Protein AF-A0A327NGJ4-F1 (afdb_monomer_lite)

Organism: NCBI:txid2183553

Secondary structure (DSSP, 8-state):
-----------S---GGGEEEEEEETTEEEEEETTS-EEEESS-HHHHHHH-TTSEEEETTEEE-GGG---------------

Foldseek 3Di:
DDPPLPQPVDDPPDDPVQFFKWFFDPQWIWTQGVVRDTHIGSHGPVNVCVVPVCWDCPDNGMIGRVVPDPDDDDDDDPPPPDD

Radius of gyration: 14.8 Å; chains: 1; bounding box: 39×38×40 Å

Sequence (83 aa):
MKRRLTGQHGSNDFDRQSVLYLRGDVNYSRVHLQTGQILVSSRTLKWYADRWPDFVRVHKGALVNPAYAGQVKLTSSQRSLSY

pLDDT: mean 83.35, std 18.81, range [36.53, 97.81]

InterPro domains:
  IPR007492 LytTR DNA-binding domain [PF04397] (17-77)

Structure (mmCIF, N/CA/C/O backbone):
data_AF-A0A327NGJ4-F1
#
_entry.id   AF-A0A327NGJ4-F1
#
loop_
_atom_site.group_PDB
_atom_site.id
_atom_site.type_symbol
_atom_site.label_atom_id
_atom_site.label_alt_id
_atom_site.label_comp_id
_atom_site.label_asym_id
_atom_site.label_entity_id
_atom_site.label_s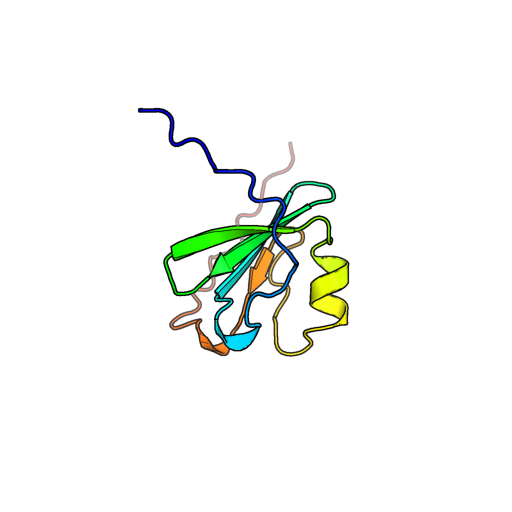eq_id
_atom_site.pdbx_PDB_ins_code
_atom_site.Cartn_x
_atom_site.Cartn_y
_atom_site.Cartn_z
_atom_site.occupancy
_atom_site.B_iso_or_equiv
_atom_site.auth_seq_id
_atom_site.auth_comp_id
_atom_site.auth_asym_id
_atom_site.auth_atom_id
_atom_site.pdbx_PDB_model_num
ATOM 1 N N . MET A 1 1 ? 4.156 26.551 1.570 1.00 36.53 1 MET A N 1
ATOM 2 C CA . MET A 1 1 ? 4.884 25.544 2.379 1.00 36.53 1 MET A CA 1
ATOM 3 C C . MET A 1 1 ? 5.116 24.287 1.539 1.00 36.53 1 MET A C 1
ATOM 5 O O . MET A 1 1 ? 4.173 23.549 1.293 1.00 36.53 1 MET A O 1
ATOM 9 N N . LYS A 1 2 ? 6.332 24.057 1.025 1.00 36.72 2 LYS A N 1
ATOM 10 C CA . LYS A 1 2 ? 6.671 22.837 0.267 1.00 36.72 2 LYS A CA 1
ATOM 11 C C . LYS A 1 2 ? 7.162 21.776 1.261 1.00 36.72 2 LYS A C 1
ATOM 13 O O . LYS A 1 2 ? 8.274 21.901 1.766 1.00 36.72 2 LYS A O 1
ATOM 18 N N . ARG A 1 3 ? 6.340 20.766 1.582 1.00 42.12 3 ARG A N 1
ATOM 19 C CA . ARG A 1 3 ? 6.790 19.599 2.364 1.00 42.12 3 ARG A CA 1
ATOM 20 C C . ARG A 1 3 ? 7.813 18.847 1.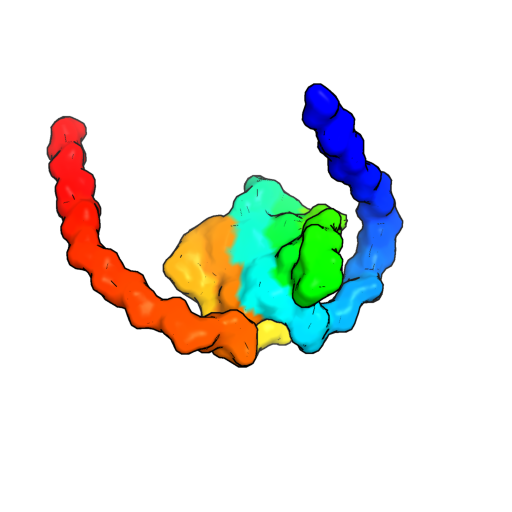516 1.00 42.12 3 ARG A C 1
ATOM 22 O O . ARG A 1 3 ? 7.455 18.244 0.509 1.00 42.12 3 ARG A O 1
ATOM 29 N N . ARG A 1 4 ? 9.087 18.925 1.902 1.00 38.97 4 ARG A N 1
ATOM 30 C CA . ARG A 1 4 ? 10.127 18.040 1.376 1.00 38.97 4 ARG A CA 1
ATOM 31 C C . ARG A 1 4 ? 9.735 16.622 1.787 1.00 38.97 4 ARG A C 1
ATOM 33 O O . ARG A 1 4 ? 9.696 16.320 2.975 1.00 38.97 4 ARG A O 1
ATOM 40 N N . LEU A 1 5 ? 9.376 15.788 0.814 1.00 51.75 5 LEU A N 1
ATOM 41 C CA . LEU A 1 5 ? 9.315 14.348 1.020 1.00 51.75 5 LEU A CA 1
ATOM 42 C C . LEU A 1 5 ? 10.766 13.915 1.192 1.00 51.75 5 LEU A C 1
ATOM 44 O O . LEU A 1 5 ? 11.533 13.919 0.232 1.00 51.75 5 LEU A O 1
ATOM 48 N N . THR A 1 6 ? 11.169 13.682 2.437 1.00 44.06 6 THR A N 1
ATOM 49 C CA . THR A 1 6 ? 12.491 13.166 2.764 1.00 44.06 6 THR A CA 1
ATOM 50 C C . THR A 1 6 ? 12.640 11.840 2.031 1.00 44.06 6 THR A C 1
ATOM 52 O O . THR A 1 6 ? 12.021 10.848 2.411 1.00 44.06 6 THR A O 1
ATOM 55 N N . GLY A 1 7 ? 13.417 11.842 0.947 1.00 45.25 7 GLY A N 1
ATOM 56 C CA . GLY A 1 7 ? 13.892 10.639 0.278 1.00 45.25 7 GLY A CA 1
ATOM 57 C C . GLY A 1 7 ? 14.872 9.930 1.201 1.00 45.25 7 GLY A C 1
ATOM 58 O O . GLY A 1 7 ? 16.078 9.965 0.984 1.00 45.25 7 GLY A O 1
ATOM 59 N N . GLN A 1 8 ? 14.351 9.355 2.284 1.00 48.31 8 GLN A N 1
ATOM 60 C CA . GLN A 1 8 ? 15.028 8.297 3.007 1.00 48.31 8 GLN A CA 1
ATOM 61 C C . GLN A 1 8 ? 15.238 7.200 1.965 1.00 48.31 8 GLN A C 1
ATOM 63 O O . GLN A 1 8 ? 14.265 6.682 1.413 1.00 48.31 8 GLN A O 1
ATOM 68 N N . HIS A 1 9 ? 16.498 6.896 1.657 1.00 44.78 9 HIS A N 1
ATOM 69 C CA . HIS A 1 9 ? 16.881 5.653 0.996 1.00 44.78 9 HIS A CA 1
ATOM 70 C C . HIS A 1 9 ? 16.548 4.523 1.977 1.00 44.78 9 HIS A C 1
ATOM 72 O O . HIS A 1 9 ? 17.417 3.993 2.659 1.00 44.78 9 HIS A O 1
ATOM 78 N N . GLY A 1 10 ? 15.252 4.274 2.154 1.00 46.59 10 GLY A N 1
ATOM 79 C CA . GLY A 1 10 ? 14.731 3.367 3.150 1.00 46.59 10 GLY A CA 1
ATOM 80 C C . GLY A 1 10 ? 15.076 1.963 2.711 1.00 46.59 10 GLY A C 1
ATOM 81 O O . GLY A 1 10 ? 14.654 1.518 1.640 1.00 46.59 10 GLY A O 1
ATOM 82 N N . SER A 1 11 ? 15.821 1.256 3.551 1.00 51.53 11 SER A N 1
ATOM 83 C CA . SER A 1 11 ? 15.633 -0.181 3.690 1.00 51.53 11 SER A CA 1
ATOM 84 C C . SER A 1 11 ? 14.137 -0.487 3.524 1.00 51.53 11 SER A C 1
ATOM 86 O O . SER A 1 11 ? 13.291 0.182 4.118 1.00 51.53 11 SER A O 1
ATOM 88 N N . ASN A 1 12 ? 13.779 -1.463 2.684 1.00 59.03 12 ASN A N 1
ATOM 89 C CA . ASN A 1 12 ? 12.378 -1.883 2.502 1.00 59.03 12 ASN A CA 1
ATOM 90 C C . ASN A 1 12 ? 11.810 -2.575 3.770 1.00 59.03 12 ASN A C 1
ATOM 92 O O . ASN A 1 12 ? 10.865 -3.352 3.667 1.00 59.03 12 ASN A O 1
ATOM 96 N N . ASP A 1 13 ? 12.382 -2.303 4.944 1.00 66.81 13 ASP A N 1
ATOM 97 C CA . ASP A 1 13 ? 11.958 -2.786 6.252 1.00 66.81 13 ASP A CA 1
ATOM 98 C C . ASP A 1 13 ? 10.841 -1.889 6.776 1.00 66.81 13 ASP A C 1
ATOM 100 O O . ASP A 1 13 ? 11.012 -1.057 7.665 1.00 66.81 13 ASP A O 1
ATOM 104 N N . PHE A 1 14 ? 9.669 -2.036 6.180 1.00 80.75 14 PHE A N 1
ATOM 105 C CA . PHE A 1 14 ? 8.426 -1.606 6.794 1.00 80.75 14 PHE A CA 1
ATOM 106 C C . PHE A 1 14 ? 7.558 -2.839 6.997 1.00 80.75 14 PHE A C 1
ATOM 108 O O . PHE A 1 14 ? 7.514 -3.740 6.157 1.00 80.75 14 PHE A O 1
ATOM 115 N N . ASP A 1 15 ? 6.872 -2.887 8.132 1.00 87.12 15 ASP A N 1
ATOM 116 C CA . ASP A 1 15 ? 6.008 -4.011 8.449 1.00 87.12 15 ASP A CA 1
ATOM 117 C C . ASP A 1 15 ? 4.821 -4.044 7.479 1.00 87.12 15 ASP A C 1
ATOM 119 O O . ASP A 1 15 ? 4.059 -3.078 7.382 1.00 87.12 15 ASP A O 1
ATOM 123 N N . ARG A 1 16 ? 4.647 -5.171 6.780 1.00 89.44 16 ARG A N 1
ATOM 124 C CA . ARG A 1 16 ? 3.528 -5.420 5.864 1.00 89.44 16 ARG A CA 1
ATOM 125 C C . ARG A 1 16 ? 2.180 -5.198 6.547 1.00 89.44 16 A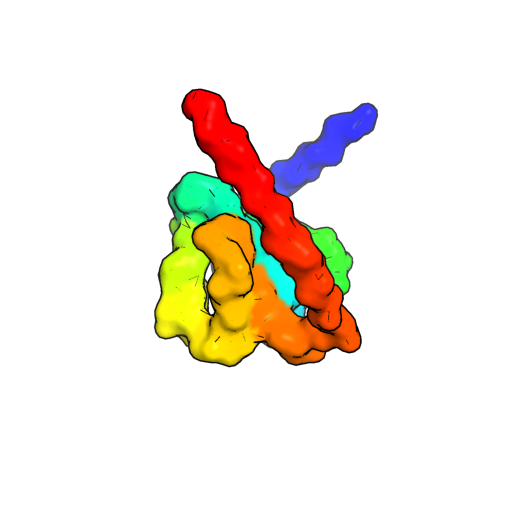RG A C 1
ATOM 127 O O . ARG A 1 16 ? 1.273 -4.678 5.901 1.00 89.44 16 ARG A O 1
ATOM 134 N N . GLN A 1 17 ? 2.050 -5.577 7.819 1.00 91.62 17 GLN A N 1
ATOM 135 C CA . GLN A 1 17 ? 0.791 -5.424 8.551 1.00 91.62 17 GLN A CA 1
ATOM 136 C C . GLN A 1 17 ? 0.438 -3.951 8.746 1.00 91.62 17 GLN A C 1
ATOM 138 O O . GLN A 1 17 ? -0.727 -3.596 8.683 1.00 91.62 17 GLN A O 1
ATOM 143 N N . SER A 1 18 ? 1.432 -3.067 8.851 1.00 94.38 18 SER A N 1
ATOM 144 C CA . SER A 1 18 ? 1.209 -1.622 8.966 1.00 94.38 18 SER A CA 1
ATOM 145 C C . SER A 1 18 ? 0.820 -0.929 7.648 1.00 94.38 18 SER A C 1
ATOM 147 O O . SER A 1 18 ? 0.540 0.273 7.648 1.00 94.38 18 SER A O 1
ATOM 149 N N . VAL A 1 19 ? 0.814 -1.643 6.514 1.00 96.19 19 VAL A N 1
ATOM 150 C CA . VAL A 1 19 ? 0.537 -1.065 5.192 1.00 96.19 19 VAL A CA 1
ATOM 151 C C . VAL A 1 19 ? -0.966 -1.023 4.914 1.00 96.19 19 VAL A C 1
ATOM 153 O O . VAL A 1 19 ? -1.639 -2.054 4.863 1.00 96.19 19 VAL A O 1
ATOM 156 N N . LEU A 1 20 ? -1.473 0.180 4.632 1.00 97.06 20 LEU A N 1
ATOM 157 C CA . LEU A 1 20 ? -2.871 0.422 4.270 1.00 97.06 20 LEU A CA 1
ATOM 158 C C . LEU A 1 20 ? -3.119 0.172 2.779 1.00 97.06 20 LEU A C 1
ATOM 160 O O . LEU A 1 20 ? -4.033 -0.547 2.381 1.00 97.06 20 LEU A O 1
ATOM 164 N N . TYR A 1 21 ? -2.315 0.806 1.927 1.00 97.56 21 TYR A N 1
ATOM 165 C CA . TYR A 1 21 ? -2.408 0.685 0.476 1.00 97.56 21 TYR A CA 1
ATOM 166 C C . TYR A 1 21 ? -1.116 1.158 -0.191 1.00 97.56 21 TYR A C 1
ATOM 168 O O . TYR A 1 21 ? -0.282 1.841 0.409 1.00 97.56 21 TYR A O 1
ATOM 176 N N . LEU A 1 22 ? -0.965 0.819 -1.467 1.00 97.19 22 LEU A N 1
ATOM 177 C CA . LEU A 1 22 ? 0.125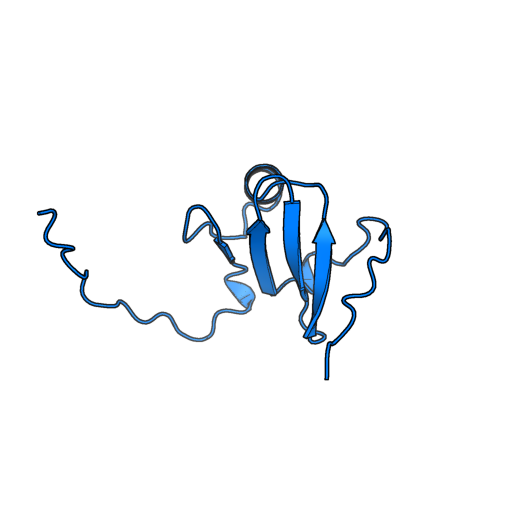 1.271 -2.312 1.00 97.19 22 LEU A CA 1
ATOM 178 C C . LEU A 1 22 ? -0.414 1.972 -3.553 1.00 97.19 22 LEU A C 1
ATOM 180 O O . LEU A 1 22 ? -1.444 1.590 -4.122 1.00 97.19 22 LEU A O 1
ATOM 184 N N . ARG A 1 23 ? 0.331 2.975 -4.011 1.00 97.81 23 ARG A N 1
ATOM 185 C CA . ARG A 1 23 ? 0.096 3.679 -5.274 1.00 97.81 23 ARG A CA 1
ATOM 186 C C . ARG A 1 23 ? 1.288 3.506 -6.194 1.00 97.81 23 ARG A C 1
ATOM 188 O O . ARG A 1 23 ? 2.420 3.724 -5.783 1.00 97.81 23 ARG A O 1
ATOM 195 N N . GLY A 1 24 ? 1.016 3.136 -7.437 1.00 94.94 24 GLY A N 1
ATOM 196 C CA . GLY A 1 24 ? 2.044 3.012 -8.464 1.00 94.94 24 GLY A CA 1
ATOM 197 C C . GLY A 1 24 ? 2.407 4.380 -9.027 1.00 94.94 24 GLY A C 1
ATOM 198 O O . GLY A 1 24 ? 1.513 5.177 -9.316 1.00 94.94 24 GLY A O 1
ATOM 199 N N . ASP A 1 25 ? 3.702 4.619 -9.190 1.00 90.81 25 ASP A N 1
ATOM 200 C CA . ASP A 1 25 ? 4.284 5.812 -9.797 1.00 90.81 25 ASP A CA 1
ATOM 201 C C . ASP A 1 25 ? 5.397 5.376 -10.764 1.00 90.81 25 ASP A C 1
ATOM 203 O O . ASP A 1 25 ? 6.558 5.209 -10.388 1.00 90.81 25 ASP A O 1
ATOM 207 N N . VAL A 1 26 ? 5.008 5.082 -12.009 1.00 87.06 26 VAL A N 1
ATOM 208 C CA . VAL A 1 26 ? 5.870 4.484 -13.045 1.00 87.06 26 VAL A CA 1
ATOM 209 C C . VAL A 1 26 ? 6.540 3.191 -12.537 1.00 87.06 26 VAL A C 1
ATOM 211 O O . VAL A 1 26 ? 5.859 2.177 -12.385 1.00 87.06 26 VAL A O 1
ATOM 214 N N . ASN A 1 27 ? 7.844 3.221 -12.243 1.00 88.75 27 ASN A N 1
ATOM 215 C CA . ASN A 1 27 ? 8.630 2.074 -11.772 1.00 88.75 27 ASN A CA 1
ATOM 216 C C . ASN A 1 27 ? 8.763 2.017 -10.242 1.00 88.75 27 ASN A C 1
ATOM 218 O O . ASN A 1 27 ? 9.385 1.101 -9.708 1.00 88.75 27 ASN A O 1
ATOM 222 N N . TYR A 1 28 ? 8.160 2.975 -9.542 1.00 92.88 28 TYR A N 1
ATOM 223 C CA . TYR A 1 28 ? 8.165 3.086 -8.093 1.00 92.88 28 TYR A CA 1
ATOM 224 C C . TYR A 1 28 ? 6.770 2.830 -7.529 1.00 92.88 28 TYR A C 1
ATOM 226 O O . TYR A 1 28 ? 5.754 2.902 -8.228 1.00 92.88 28 TYR A O 1
ATOM 234 N N . SER A 1 29 ? 6.719 2.560 -6.231 1.00 94.94 29 SER A N 1
ATOM 235 C CA . SER A 1 29 ? 5.472 2.514 -5.477 1.00 94.94 29 SER A CA 1
ATOM 236 C C . SER A 1 29 ? 5.570 3.402 -4.250 1.00 94.94 29 SER A C 1
ATOM 238 O O . SER A 1 29 ? 6.567 3.389 -3.533 1.00 94.94 29 SER A O 1
ATOM 240 N N . ARG A 1 30 ? 4.507 4.154 -3.981 1.00 96.06 30 ARG A N 1
ATOM 241 C CA . ARG A 1 30 ? 4.307 4.855 -2.715 1.00 96.06 30 ARG A CA 1
ATOM 242 C C . ARG A 1 30 ? 3.560 3.922 -1.774 1.00 96.06 30 ARG A C 1
ATOM 244 O O . ARG A 1 30 ? 2.453 3.497 -2.099 1.00 96.06 30 ARG A O 1
ATOM 251 N N . VAL A 1 31 ? 4.170 3.592 -0.646 1.00 95.38 31 VAL A N 1
ATOM 252 C CA . VAL A 1 31 ? 3.622 2.727 0.400 1.00 95.38 31 VAL A CA 1
ATOM 253 C C . VAL A 1 31 ? 3.043 3.620 1.487 1.00 95.38 31 VAL A C 1
ATOM 255 O O . VAL A 1 31 ? 3.770 4.412 2.084 1.00 95.38 31 VAL A O 1
ATOM 258 N N . HIS A 1 32 ? 1.737 3.518 1.712 1.00 96.31 32 HIS A N 1
ATOM 259 C CA . HIS A 1 32 ? 1.030 4.302 2.717 1.00 96.31 32 HIS A CA 1
ATOM 260 C C . HIS A 1 32 ? 0.863 3.466 3.985 1.00 96.31 32 HIS A C 1
ATOM 262 O O . HIS A 1 32 ? 0.183 2.438 3.965 1.00 96.31 32 HIS A O 1
ATOM 268 N N . LEU A 1 33 ? 1.495 3.906 5.073 1.00 95.00 33 LEU A N 1
ATOM 269 C CA . LEU A 1 33 ? 1.472 3.223 6.365 1.00 95.00 33 LEU A CA 1
ATOM 270 C C . LEU A 1 33 ? 0.368 3.773 7.272 1.00 95.00 33 LEU A C 1
ATOM 272 O O . LEU A 1 33 ? -0.046 4.927 7.142 1.00 95.00 33 LEU A O 1
ATOM 276 N N . GLN A 1 34 ? -0.053 2.969 8.248 1.00 95.44 34 GLN A N 1
ATOM 277 C CA . GLN A 1 34 ? -1.033 3.348 9.269 1.00 95.44 34 GLN A CA 1
ATOM 278 C C . GLN A 1 34 ? -0.590 4.566 10.096 1.00 95.44 34 GLN A C 1
ATOM 280 O O . GLN A 1 34 ? -1.424 5.351 10.536 1.00 95.44 34 GLN A O 1
ATOM 285 N N . THR A 1 35 ? 0.720 4.775 10.248 1.00 92.62 35 THR A N 1
ATOM 286 C CA . THR A 1 35 ? 1.305 5.945 10.927 1.00 92.62 35 THR A CA 1
ATOM 287 C C . THR A 1 35 ? 1.078 7.266 10.179 1.00 92.62 35 THR A C 1
ATOM 289 O O . THR A 1 35 ? 1.397 8.333 10.698 1.00 92.62 35 THR A O 1
ATOM 292 N N . GLY A 1 36 ? 0.575 7.218 8.941 1.00 92.75 36 GLY A N 1
ATOM 293 C CA . GLY A 1 36 ? 0.479 8.367 8.039 1.00 92.75 36 GLY A CA 1
ATOM 294 C C . GLY A 1 36 ? 1.771 8.651 7.265 1.00 92.75 36 GLY A C 1
ATOM 295 O O . GLY A 1 36 ? 1.803 9.560 6.431 1.00 92.75 36 GLY A O 1
ATOM 296 N N . GLN A 1 37 ? 2.834 7.876 7.502 1.00 92.56 37 GLN A N 1
ATOM 297 C CA . GLN A 1 37 ? 4.064 7.952 6.722 1.00 92.56 37 GLN A CA 1
ATOM 298 C C . GLN A 1 37 ? 3.853 7.392 5.311 1.00 92.56 37 GLN A C 1
ATOM 300 O O . GLN A 1 37 ? 3.139 6.409 5.103 1.00 92.56 37 GLN A O 1
ATOM 305 N N . ILE A 1 38 ? 4.514 8.020 4.338 1.00 94.44 38 ILE A N 1
ATOM 306 C CA . ILE A 1 38 ? 4.561 7.553 2.954 1.00 94.44 38 ILE A CA 1
ATOM 307 C C . ILE A 1 38 ? 6.010 7.225 2.624 1.00 94.44 38 ILE A C 1
ATOM 309 O O . ILE A 1 38 ? 6.869 8.107 2.674 1.00 94.44 38 ILE A O 1
ATOM 313 N N . LEU A 1 39 ? 6.268 5.969 2.280 1.00 92.19 39 LEU A N 1
ATOM 314 C CA . LEU A 1 39 ? 7.576 5.503 1.832 1.00 92.19 39 LEU A CA 1
ATOM 315 C C . LEU A 1 39 ? 7.577 5.344 0.315 1.00 92.19 39 LEU A C 1
ATOM 317 O O . LEU A 1 39 ? 6.571 4.952 -0.273 1.00 92.19 39 LEU A O 1
ATOM 321 N N . VAL A 1 40 ? 8.704 5.636 -0.327 1.00 92.75 40 VAL A N 1
ATOM 322 C CA . VAL A 1 40 ? 8.899 5.349 -1.752 1.00 92.75 40 VAL A CA 1
ATOM 323 C C . VAL A 1 40 ? 9.724 4.078 -1.861 1.00 92.75 40 VAL A C 1
ATOM 325 O O . VAL A 1 40 ? 10.849 4.028 -1.376 1.00 92.75 40 VAL A O 1
ATOM 328 N N . SER A 1 41 ? 9.167 3.058 -2.504 1.00 91.50 41 SER A N 1
ATOM 329 C CA . SER A 1 41 ? 9.883 1.835 -2.844 1.00 91.50 41 SER A CA 1
ATOM 330 C C . SER A 1 41 ? 10.207 1.797 -4.332 1.00 91.50 41 SER A C 1
ATOM 332 O O . SER A 1 41 ? 9.370 2.126 -5.172 1.00 91.50 41 SER A O 1
ATOM 334 N N . SER A 1 42 ? 11.401 1.305 -4.659 1.00 92.25 42 SER A N 1
ATOM 335 C CA . SER A 1 42 ? 11.840 0.998 -6.028 1.00 92.25 42 SER A CA 1
ATOM 336 C C . SER A 1 42 ? 11.198 -0.271 -6.609 1.00 92.25 42 SER A C 1
ATOM 338 O O . SER A 1 42 ? 11.620 -0.759 -7.655 1.00 92.25 42 SER A O 1
ATOM 340 N N . ARG A 1 43 ? 10.224 -0.873 -5.914 1.00 92.75 43 ARG A N 1
ATOM 341 C CA . ARG A 1 43 ? 9.454 -2.023 -6.399 1.00 92.75 43 ARG A CA 1
ATOM 342 C C . ARG A 1 43 ? 8.148 -1.557 -7.033 1.00 92.75 43 ARG A C 1
ATOM 344 O O . ARG A 1 43 ? 7.492 -0.635 -6.549 1.00 92.75 43 ARG A O 1
ATOM 351 N N . THR A 1 44 ? 7.739 -2.234 -8.101 1.00 94.81 44 THR A N 1
ATOM 352 C CA . THR A 1 44 ? 6.472 -1.957 -8.788 1.00 94.81 44 THR A CA 1
ATOM 353 C C . THR A 1 44 ? 5.285 -2.533 -8.018 1.00 94.81 44 THR A C 1
ATOM 355 O O . THR A 1 44 ? 5.422 -3.500 -7.267 1.00 94.81 44 THR A O 1
ATOM 358 N N . LEU A 1 45 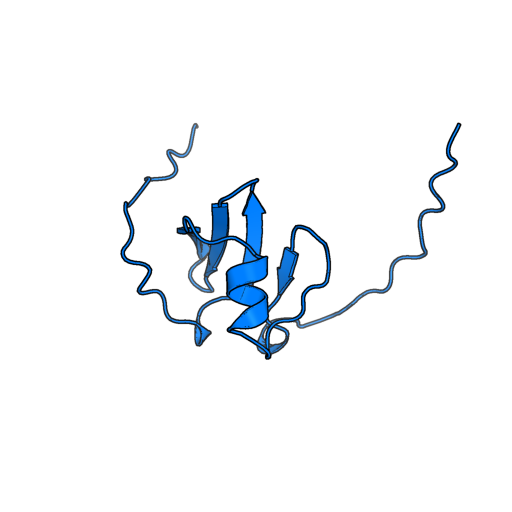? 4.079 -2.018 -8.276 1.00 95.00 45 LEU A N 1
ATOM 359 C CA . LEU A 1 45 ? 2.852 -2.608 -7.728 1.00 95.00 45 LEU A CA 1
ATOM 360 C C . LEU A 1 45 ? 2.675 -4.080 -8.105 1.00 95.00 45 LEU A C 1
ATOM 362 O O . LEU A 1 45 ? 2.117 -4.838 -7.319 1.00 95.00 45 LEU A O 1
ATOM 366 N N . LYS A 1 46 ? 3.143 -4.491 -9.292 1.00 94.88 46 LYS A N 1
ATOM 367 C CA . LYS A 1 46 ? 3.102 -5.898 -9.702 1.00 94.88 46 LYS A CA 1
ATOM 368 C C . LYS A 1 46 ? 3.943 -6.762 -8.763 1.00 94.88 46 LYS A C 1
ATOM 370 O O . LYS A 1 46 ? 3.463 -7.788 -8.306 1.00 94.88 46 LYS A O 1
ATOM 375 N N . TRP A 1 47 ? 5.157 -6.316 -8.437 1.00 95.19 47 TRP A N 1
ATOM 376 C CA . TRP A 1 47 ? 6.042 -7.044 -7.529 1.00 95.19 47 TRP A CA 1
ATOM 377 C C . TRP A 1 47 ? 5.393 -7.288 -6.159 1.00 95.19 47 TRP A C 1
ATOM 379 O O . TRP A 1 47 ? 5.529 -8.387 -5.619 1.00 95.19 47 TRP A O 1
ATOM 389 N N . TYR A 1 48 ? 4.675 -6.286 -5.634 1.00 95.06 48 TYR A N 1
ATOM 390 C CA . TYR A 1 48 ? 3.921 -6.397 -4.383 1.00 95.06 48 TYR A CA 1
ATOM 391 C C . TYR A 1 48 ? 2.699 -7.300 -4.515 1.00 95.06 48 TYR A C 1
ATOM 393 O O . TYR A 1 48 ? 2.524 -8.182 -3.686 1.00 95.06 48 TYR A O 1
ATOM 401 N N . ALA A 1 49 ? 1.886 -7.121 -5.558 1.00 95.56 49 ALA A N 1
ATOM 402 C CA . ALA A 1 49 ? 0.693 -7.938 -5.783 1.00 95.56 49 ALA A CA 1
ATOM 403 C C . ALA A 1 49 ? 1.032 -9.433 -5.901 1.00 95.56 49 ALA A C 1
ATOM 405 O O . ALA A 1 49 ? 0.329 -10.263 -5.339 1.00 95.56 49 ALA A O 1
ATOM 406 N N . ASP A 1 50 ? 2.145 -9.768 -6.560 1.00 96.00 50 ASP A N 1
ATOM 407 C CA . ASP A 1 50 ? 2.600 -11.154 -6.704 1.00 96.00 50 ASP A CA 1
ATOM 408 C C . ASP A 1 50 ? 3.050 -11.772 -5.355 1.00 96.00 50 ASP A C 1
ATOM 410 O O . ASP A 1 50 ? 3.069 -12.991 -5.213 1.00 96.00 50 ASP A O 1
ATOM 414 N N . ARG A 1 51 ? 3.438 -10.957 -4.361 1.00 95.00 51 ARG A N 1
ATOM 415 C CA . ARG A 1 51 ? 3.986 -11.413 -3.063 1.00 95.00 51 ARG A CA 1
ATOM 416 C C . ARG A 1 51 ? 3.025 -11.270 -1.895 1.00 95.00 51 ARG A C 1
ATOM 418 O O . ARG A 1 51 ? 3.209 -11.927 -0.874 1.00 95.00 51 ARG A O 1
ATOM 425 N N . TRP A 1 52 ? 2.046 -10.385 -2.010 1.00 94.88 52 TRP A N 1
ATOM 426 C CA . TRP A 1 52 ? 1.068 -10.087 -0.975 1.00 94.88 52 TRP A CA 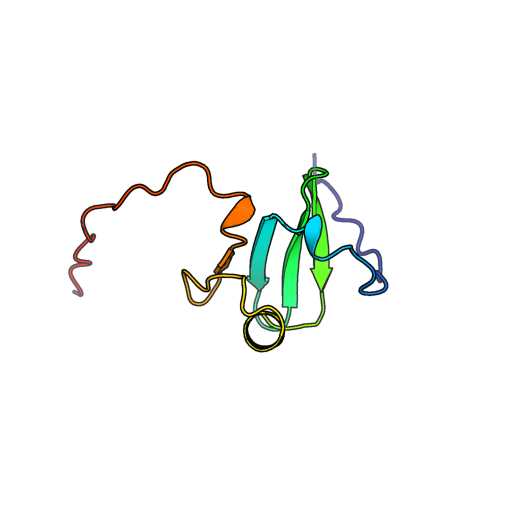1
ATOM 427 C C . TRP A 1 52 ? -0.318 -10.478 -1.484 1.00 94.88 52 TRP A C 1
ATOM 429 O O . TRP A 1 52 ? -1.095 -9.597 -1.853 1.00 94.88 52 TRP A O 1
ATOM 439 N N . PRO A 1 53 ? -0.633 -11.785 -1.513 1.00 94.19 53 PRO A N 1
ATOM 440 C CA . PRO A 1 53 ? -1.886 -12.281 -2.081 1.00 94.19 53 PRO A CA 1
ATOM 441 C C . PRO A 1 53 ? -3.123 -11.753 -1.343 1.00 94.19 53 PRO A C 1
ATOM 443 O O . PRO A 1 53 ? -4.187 -11.632 -1.939 1.00 94.19 53 PRO A O 1
ATOM 446 N N . ASP A 1 54 ? -2.972 -11.372 -0.072 1.00 95.50 54 ASP A N 1
ATOM 447 C CA . ASP A 1 54 ? -4.063 -10.805 0.729 1.00 95.50 54 ASP A CA 1
ATOM 448 C C . ASP A 1 54 ? -4.399 -9.356 0.333 1.00 95.50 54 ASP A C 1
ATOM 450 O O . ASP A 1 54 ? -5.414 -8.817 0.762 1.00 95.50 54 ASP A O 1
ATOM 454 N N . PHE A 1 55 ? -3.555 -8.696 -0.469 1.00 96.62 55 PHE A N 1
ATOM 455 C CA . PHE A 1 55 ? -3.827 -7.355 -0.976 1.00 96.62 55 PHE A CA 1
ATOM 456 C C . PHE A 1 55 ? -4.587 -7.430 -2.300 1.00 96.62 55 PHE A C 1
ATOM 458 O O . PHE A 1 55 ? -4.233 -8.171 -3.214 1.00 96.62 55 PHE A O 1
ATOM 465 N N . VAL A 1 56 ? -5.592 -6.571 -2.452 1.00 95.94 56 VAL A N 1
ATOM 466 C CA . VAL A 1 56 ? -6.463 -6.557 -3.627 1.00 95.94 56 VAL A CA 1
ATOM 467 C C . VAL A 1 56 ? -6.051 -5.441 -4.578 1.00 95.94 56 VAL A C 1
ATOM 469 O O . VAL A 1 56 ? -6.007 -4.257 -4.224 1.00 95.94 56 VAL A O 1
ATOM 472 N N . ARG A 1 57 ? -5.764 -5.803 -5.830 1.00 95.25 57 ARG A N 1
ATOM 473 C CA . ARG A 1 57 ? -5.417 -4.842 -6.882 1.00 95.25 57 ARG A CA 1
ATOM 474 C C . ARG A 1 57 ? -6.673 -4.265 -7.530 1.00 95.25 57 ARG A C 1
ATOM 476 O O . ARG A 1 57 ? -7.102 -4.709 -8.587 1.00 95.25 57 ARG A O 1
ATOM 483 N N . VAL A 1 58 ? -7.245 -3.244 -6.898 1.00 94.19 58 VAL A N 1
ATOM 484 C CA . VAL A 1 58 ? -8.500 -2.599 -7.335 1.00 94.19 58 VAL A CA 1
ATOM 485 C C . VAL A 1 58 ? -8.358 -1.722 -8.589 1.00 94.19 58 VAL A C 1
ATOM 487 O O . VAL A 1 58 ? -9.349 -1.404 -9.237 1.00 94.19 58 VAL A O 1
ATOM 490 N N . HIS A 1 59 ? -7.139 -1.295 -8.940 1.00 94.44 59 HIS A N 1
ATOM 491 C CA . HIS A 1 59 ? -6.862 -0.485 -10.133 1.00 94.44 59 HIS A CA 1
ATOM 492 C C . HIS A 1 59 ? -5.414 -0.693 -10.606 1.00 94.44 59 HIS A C 1
ATOM 494 O O . HIS A 1 59 ? -4.536 -1.035 -9.813 1.00 94.44 59 HIS A O 1
ATOM 500 N N . LYS A 1 60 ? -5.099 -0.409 -11.883 1.00 93.00 60 LYS A N 1
ATOM 501 C CA . LYS A 1 60 ? -3.726 -0.561 -12.422 1.00 93.00 60 LYS A CA 1
ATOM 502 C C . LYS A 1 60 ? -2.660 0.166 -11.590 1.00 93.00 60 LYS A C 1
ATOM 504 O O . LYS A 1 60 ? -1.539 -0.328 -11.476 1.00 93.00 60 LYS A O 1
ATOM 509 N N . GLY A 1 61 ? -3.044 1.292 -10.984 1.00 95.88 61 GLY A N 1
ATOM 510 C CA . GLY A 1 61 ? -2.212 2.135 -10.122 1.00 95.88 61 GLY A CA 1
ATOM 511 C C . GLY A 1 61 ? -2.512 2.054 -8.620 1.00 95.88 61 GLY A C 1
ATOM 512 O O . GLY A 1 61 ? -2.037 2.927 -7.896 1.00 95.88 61 GLY A O 1
ATOM 513 N N . ALA A 1 62 ? -3.306 1.085 -8.146 1.00 96.69 62 ALA A N 1
ATOM 514 C CA . ALA A 1 62 ? -3.621 0.941 -6.722 1.00 96.69 62 ALA A CA 1
ATOM 515 C C . ALA A 1 62 ? -3.687 -0.527 -6.269 1.00 96.69 62 ALA A C 1
ATOM 517 O O . ALA A 1 62 ? -4.306 -1.364 -6.927 1.00 96.69 62 ALA A O 1
ATOM 518 N N . LEU A 1 63 ? -3.081 -0.804 -5.116 1.00 97.44 63 LEU A N 1
ATOM 519 C CA . LEU A 1 63 ? -3.116 -2.088 -4.415 1.00 97.44 63 LEU A CA 1
ATOM 520 C C . LEU A 1 63 ? -3.529 -1.815 -2.965 1.00 97.44 63 LEU A C 1
ATOM 522 O O . LEU A 1 63 ? -2.903 -0.987 -2.312 1.00 97.44 63 LEU A O 1
ATOM 526 N N . VAL A 1 64 ? -4.592 -2.446 -2.476 1.00 97.50 64 VAL A N 1
ATOM 527 C CA . VAL A 1 64 ? -5.237 -2.088 -1.201 1.00 97.50 64 VAL A CA 1
ATOM 528 C C . VAL A 1 64 ? -5.194 -3.267 -0.239 1.00 97.50 64 VAL A C 1
ATOM 530 O O . VAL A 1 64 ? -5.434 -4.397 -0.656 1.00 97.50 64 VAL A O 1
ATOM 533 N N . ASN A 1 65 ? -4.920 -3.002 1.039 1.00 97.19 65 ASN A N 1
ATOM 534 C CA . ASN A 1 65 ? -5.099 -3.978 2.105 1.00 97.19 65 ASN A CA 1
ATOM 535 C C . ASN A 1 65 ? -6.585 -4.021 2.516 1.00 97.19 65 ASN A C 1
ATOM 537 O O . ASN A 1 65 ? -7.073 -3.050 3.105 1.00 97.19 65 ASN A O 1
ATOM 541 N N . PRO A 1 66 ? -7.328 -5.103 2.224 1.00 95.88 66 PRO A N 1
ATOM 542 C CA . PRO A 1 66 ? -8.745 -5.188 2.563 1.00 95.88 66 PRO A CA 1
ATOM 543 C C . PRO A 1 66 ? -8.995 -5.203 4.077 1.00 95.88 66 PRO A C 1
ATOM 545 O O . PRO A 1 66 ? -10.066 -4.780 4.496 1.00 95.88 66 PRO A O 1
ATOM 548 N N . ALA A 1 67 ? -8.015 -5.592 4.904 1.00 95.38 67 ALA A N 1
ATOM 549 C CA . ALA A 1 67 ? -8.153 -5.593 6.364 1.00 95.38 67 ALA A CA 1
ATOM 550 C C . ALA A 1 67 ? -8.396 -4.191 6.958 1.00 95.38 67 ALA A C 1
ATOM 552 O O . ALA A 1 67 ? -8.957 -4.069 8.042 1.00 95.38 67 ALA A O 1
ATOM 553 N N . TYR A 1 68 ? -8.009 -3.132 6.236 1.00 94.88 68 TYR A N 1
ATOM 554 C CA . TYR A 1 68 ? -8.210 -1.736 6.641 1.00 94.88 68 TYR A CA 1
ATOM 555 C C . TYR A 1 68 ? -9.350 -1.037 5.883 1.00 94.88 68 TYR A C 1
ATOM 557 O O . TYR A 1 68 ? -9.596 0.154 6.087 1.00 94.88 68 TYR A O 1
ATOM 565 N N . ALA A 1 69 ? -10.051 -1.738 4.989 1.00 92.75 69 ALA A N 1
ATOM 566 C CA . ALA A 1 69 ? -11.152 -1.167 4.225 1.00 92.75 69 ALA A CA 1
ATOM 567 C C . ALA A 1 69 ? -12.464 -1.247 5.025 1.00 92.75 69 ALA A C 1
ATOM 569 O O . ALA A 1 69 ? -13.050 -2.314 5.161 1.00 92.75 69 ALA A O 1
ATOM 570 N N . GLY A 1 70 ? -12.953 -0.109 5.531 1.00 94.00 70 GLY A N 1
ATOM 571 C CA . GLY A 1 70 ? -14.197 -0.066 6.318 1.00 94.00 70 GLY A CA 1
ATOM 572 C C . GLY A 1 70 ? -15.490 -0.051 5.491 1.00 94.00 70 GLY A C 1
ATOM 573 O O . GLY A 1 70 ? -16.521 -0.539 5.942 1.00 94.00 70 GLY A O 1
ATOM 574 N N . GLN A 1 71 ? -15.465 0.513 4.280 1.00 93.06 71 GLN A N 1
ATOM 575 C CA . GLN A 1 71 ? -16.637 0.583 3.405 1.00 93.06 71 GLN A CA 1
ATOM 576 C C . GLN A 1 71 ? -16.214 0.585 1.937 1.00 93.06 71 GLN A C 1
ATOM 578 O O . GLN A 1 71 ? -15.282 1.290 1.549 1.00 93.06 71 GLN A O 1
ATOM 583 N N . VAL A 1 72 ? -16.956 -0.144 1.103 1.00 90.69 72 VAL A N 1
ATOM 584 C CA . VAL A 1 72 ? -16.848 -0.078 -0.357 1.00 90.69 72 VAL A CA 1
ATOM 585 C C . VAL A 1 72 ? -18.140 0.512 -0.905 1.00 90.69 72 VAL A C 1
ATOM 587 O O . VAL A 1 72 ? -19.230 0.036 -0.597 1.00 90.69 72 VAL A O 1
ATOM 590 N N . LYS A 1 73 ? -18.024 1.568 -1.712 1.00 91.19 73 LYS A N 1
ATOM 591 C CA . LYS A 1 73 ? -19.153 2.163 -2.430 1.00 91.19 73 LYS A CA 1
ATOM 592 C C . LYS A 1 73 ? -18.974 1.892 -3.913 1.00 91.19 73 LYS A C 1
ATOM 594 O O . LYS A 1 73 ? -18.002 2.347 -4.513 1.00 91.19 73 LYS A O 1
ATOM 599 N N . LEU A 1 74 ? -19.910 1.150 -4.493 1.00 87.12 74 LEU A N 1
ATOM 600 C CA . LEU A 1 74 ? -19.981 0.982 -5.936 1.00 87.12 74 LEU A CA 1
ATOM 601 C C . LEU A 1 74 ? -20.437 2.312 -6.533 1.00 87.12 74 LEU A C 1
ATOM 603 O O . LEU A 1 74 ? -21.550 2.764 -6.276 1.00 87.12 74 LEU A O 1
ATOM 607 N N . THR A 1 75 ? -19.558 2.957 -7.293 1.00 83.06 75 THR A N 1
ATOM 608 C CA . THR A 1 75 ? -19.956 4.112 -8.094 1.00 83.06 75 THR A CA 1
ATOM 609 C C . THR A 1 75 ? -20.565 3.611 -9.397 1.00 83.06 75 THR A C 1
ATOM 611 O O . THR A 1 75 ? -20.034 2.685 -10.017 1.00 83.06 75 THR A O 1
ATOM 614 N N . SER A 1 76 ? -21.689 4.194 -9.814 1.00 78.31 76 SER A N 1
ATOM 615 C CA . SER A 1 76 ? -22.248 3.943 -11.141 1.00 78.31 76 SER A CA 1
ATOM 616 C C . SER A 1 76 ? -21.178 4.273 -12.180 1.00 78.31 76 SER A C 1
ATOM 618 O O . SER A 1 76 ? -20.638 5.380 -12.170 1.00 78.31 76 SER A O 1
ATOM 620 N N . SER A 1 77 ? -20.845 3.303 -13.037 1.00 67.81 77 SER A N 1
ATOM 621 C CA . SER A 1 77 ? -19.858 3.453 -14.109 1.00 67.81 77 SER A CA 1
ATOM 622 C C . SER A 1 77 ? -20.068 4.784 -14.833 1.00 67.81 77 SER A C 1
ATOM 624 O O . SER A 1 77 ? -21.111 4.998 -15.454 1.00 67.81 77 SER A O 1
ATOM 626 N N . GLN A 1 78 ? -19.086 5.689 -14.762 1.00 64.25 78 GLN A N 1
ATOM 627 C CA . GLN A 1 78 ? -19.028 6.774 -15.729 1.00 64.25 78 GLN A CA 1
ATOM 628 C C . GLN A 1 78 ? -18.729 6.116 -17.073 1.00 64.25 78 GLN A C 1
ATOM 630 O O . GLN A 1 78 ? -17.585 5.766 -17.356 1.00 64.25 78 GLN A O 1
ATOM 635 N N . ARG A 1 79 ? -19.767 5.921 -17.894 1.00 59.47 79 ARG A N 1
ATOM 636 C CA . ARG A 1 79 ? -19.596 5.730 -19.334 1.00 59.47 79 ARG A CA 1
ATOM 637 C C . ARG A 1 79 ? -18.885 6.979 -19.845 1.00 59.47 79 ARG A C 1
ATOM 639 O O . ARG A 1 79 ? -19.519 8.001 -20.086 1.00 59.47 79 ARG A O 1
ATOM 646 N N . SER A 1 80 ? -17.561 6.930 -19.931 1.00 62.38 80 SER A N 1
ATOM 647 C CA . SER A 1 80 ? -16.801 7.921 -20.676 1.00 62.38 80 SER A CA 1
ATOM 648 C C . SER A 1 80 ? -17.249 7.808 -22.129 1.00 62.38 80 SER A C 1
ATOM 650 O O . SER A 1 80 ? -16.925 6.824 -22.792 1.00 62.38 80 SER A O 1
ATOM 652 N N . LEU A 1 81 ? -18.044 8.772 -22.595 1.00 56.69 81 LEU A N 1
ATOM 653 C CA . LEU A 1 81 ? -18.276 8.979 -24.019 1.00 56.69 81 LEU A CA 1
ATOM 654 C C . LEU A 1 81 ? -16.909 9.263 -24.645 1.00 56.69 81 LEU A C 1
ATOM 656 O O . LEU A 1 81 ? -16.329 10.325 -24.429 1.00 56.69 81 LEU A O 1
ATOM 660 N N . SER A 1 82 ? -16.362 8.276 -25.344 1.00 57.28 82 SER A N 1
ATOM 661 C CA . SER A 1 82 ? -15.274 8.482 -26.292 1.00 57.28 82 SER A CA 1
ATOM 662 C C . SER A 1 82 ? -15.835 9.275 -27.473 1.00 57.28 82 SER A C 1
ATOM 664 O O . SER A 1 82 ? -16.720 8.766 -28.162 1.00 57.28 82 SER A O 1
ATOM 666 N N . TYR A 1 83 ? -15.367 10.516 -27.631 1.00 50.81 83 TYR A N 1
ATOM 667 C CA . TYR A 1 83 ? -15.477 11.300 -28.865 1.00 50.81 83 TYR A CA 1
ATOM 668 C C . TYR A 1 83 ? -14.454 10.814 -29.890 1.00 50.81 83 TYR A C 1
ATOM 670 O O . TYR A 1 83 ? -13.358 10.389 -29.451 1.00 50.81 83 TYR A O 1
#